Protein AF-A0A533XX40-F1 (afdb_monomer_lite)

Structure (mmCIF, N/CA/C/O backbone):
data_AF-A0A533XX40-F1
#
_entry.id   AF-A0A533XX40-F1
#
loop_
_atom_site.group_PDB
_atom_site.id
_atom_site.type_symbol
_atom_site.label_atom_id
_atom_site.label_alt_id
_atom_site.label_comp_id
_atom_site.label_asym_id
_atom_site.label_entity_id
_atom_site.label_seq_id
_atom_site.pdbx_PDB_ins_code
_atom_site.Cartn_x
_atom_site.Cartn_y
_atom_site.Cartn_z
_atom_site.occupancy
_atom_site.B_iso_or_equiv
_atom_site.auth_seq_id
_atom_site.auth_comp_id
_atom_site.auth_asym_id
_atom_site.auth_atom_id
_atom_site.pdbx_PDB_model_num
ATOM 1 N N . MET A 1 1 ? -16.457 41.722 13.003 1.00 45.25 1 MET A N 1
ATOM 2 C CA . MET A 1 1 ? -16.158 40.570 13.883 1.00 45.25 1 MET A CA 1
ATOM 3 C C . MET A 1 1 ? -15.188 39.659 13.156 1.00 45.25 1 MET A C 1
ATOM 5 O O . MET A 1 1 ? -15.482 39.210 12.058 1.00 45.25 1 MET A O 1
ATOM 9 N N . SER A 1 2 ? -13.992 39.507 13.711 1.00 46.84 2 SER A N 1
ATOM 10 C CA . SER A 1 2 ? -12.825 38.873 13.104 1.00 46.84 2 SER A CA 1
ATOM 11 C C . SER A 1 2 ? -12.704 37.397 13.495 1.00 46.84 2 SER A C 1
ATOM 13 O O . SER A 1 2 ? -12.802 37.057 14.673 1.00 46.84 2 SER A O 1
ATOM 15 N N . ARG A 1 3 ? -12.401 36.540 12.511 1.00 42.06 3 ARG A N 1
ATOM 16 C CA . ARG A 1 3 ? -11.395 35.468 12.625 1.00 42.06 3 ARG A CA 1
ATOM 17 C C . ARG A 1 3 ? -11.100 34.861 11.247 1.00 42.06 3 ARG A C 1
ATOM 19 O O . ARG A 1 3 ? -11.802 33.984 10.761 1.00 42.06 3 ARG A O 1
ATOM 26 N N . LEU A 1 4 ? -10.023 35.352 10.634 1.00 46.47 4 LEU A N 1
ATOM 27 C CA .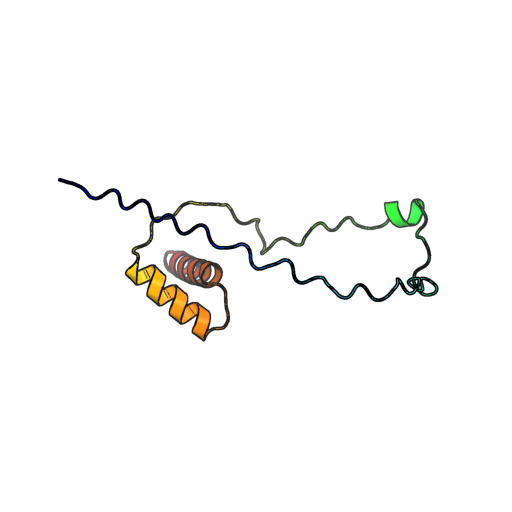 LEU A 1 4 ? -9.269 34.651 9.598 1.00 46.47 4 LEU A CA 1
ATOM 28 C C . LEU A 1 4 ? -8.451 33.569 10.310 1.00 46.47 4 LEU A C 1
ATOM 30 O O . LEU A 1 4 ? -7.504 33.885 11.025 1.00 46.47 4 LEU A O 1
ATOM 34 N N . SER A 1 5 ? -8.810 32.301 10.143 1.00 46.28 5 SER A N 1
ATOM 35 C CA . SER A 1 5 ? -7.974 31.180 10.583 1.00 46.28 5 SER A CA 1
ATOM 36 C C . SER A 1 5 ? -7.482 30.405 9.367 1.00 46.28 5 SER A C 1
ATOM 38 O O . SER A 1 5 ? -7.749 29.222 9.206 1.00 46.28 5 SER A O 1
ATOM 40 N N . ALA A 1 6 ? -6.744 31.094 8.494 1.00 48.12 6 ALA A N 1
ATOM 41 C CA . ALA A 1 6 ? -5.796 30.422 7.620 1.00 48.12 6 ALA A CA 1
ATOM 42 C C . ALA A 1 6 ? -4.654 29.936 8.519 1.00 48.12 6 ALA A C 1
ATOM 44 O O . ALA A 1 6 ? -3.917 30.750 9.075 1.00 48.12 6 ALA A O 1
ATOM 45 N N . SER A 1 7 ? -4.540 28.625 8.726 1.00 48.56 7 SER A N 1
ATOM 46 C CA . SER A 1 7 ? -3.422 28.038 9.458 1.00 48.56 7 SER A CA 1
ATOM 47 C C . SER A 1 7 ? -2.124 28.341 8.705 1.00 48.56 7 SER A C 1
ATOM 49 O O . SER A 1 7 ? -1.732 27.633 7.780 1.00 48.56 7 SER A O 1
ATOM 51 N N . SER A 1 8 ? -1.457 29.420 9.100 1.00 51.22 8 SER A N 1
ATOM 52 C CA . SER A 1 8 ? -0.186 29.915 8.575 1.00 51.22 8 SER A CA 1
ATOM 53 C C . SER A 1 8 ? 1.004 29.161 9.168 1.00 51.22 8 SER A C 1
ATOM 55 O O . SER A 1 8 ? 2.067 29.735 9.412 1.00 51.22 8 SER A O 1
ATOM 57 N N . VAL A 1 9 ? 0.860 27.850 9.383 1.00 47.03 9 VAL A N 1
ATOM 58 C CA . VAL A 1 9 ? 1.992 27.013 9.775 1.00 47.03 9 VAL A CA 1
ATOM 59 C C . VAL A 1 9 ? 2.830 26.789 8.522 1.00 47.03 9 VAL A C 1
ATOM 61 O O . VAL A 1 9 ? 2.739 25.766 7.848 1.00 47.03 9 VAL A O 1
ATOM 64 N N . ARG A 1 10 ? 3.662 27.781 8.188 1.00 51.00 10 ARG A N 1
ATOM 65 C CA . ARG A 1 10 ? 4.858 27.555 7.382 1.00 51.00 10 ARG A CA 1
ATOM 66 C C . ARG A 1 10 ? 5.679 26.547 8.172 1.00 51.00 10 ARG A C 1
ATOM 68 O O . ARG A 1 10 ? 6.390 26.930 9.099 1.00 51.00 10 ARG A O 1
ATOM 75 N N . GLY A 1 11 ? 5.524 25.259 7.868 1.00 56.19 11 GLY A N 1
ATOM 76 C CA . GLY A 1 11 ? 6.418 24.237 8.384 1.00 56.19 11 GLY A CA 1
ATOM 77 C C . GLY A 1 11 ? 7.833 24.713 8.092 1.00 56.19 11 GLY A C 1
ATOM 78 O O . GLY A 1 11 ? 8.204 24.853 6.926 1.00 56.19 11 GLY A O 1
ATOM 79 N N . LYS A 1 12 ? 8.592 25.069 9.137 1.00 55.62 12 LYS A N 1
ATOM 80 C CA . LYS A 1 12 ? 10.017 25.362 8.990 1.00 55.62 12 LYS A CA 1
ATOM 81 C C . LYS A 1 12 ? 10.598 24.148 8.277 1.00 55.62 12 LYS A C 1
ATOM 83 O O . LYS A 1 12 ? 10.478 23.037 8.791 1.00 55.62 12 LYS A O 1
ATOM 88 N N . GLN A 1 13 ? 11.165 24.341 7.086 1.00 55.59 13 GLN A N 1
ATOM 89 C CA . GLN A 1 13 ? 11.927 23.278 6.445 1.00 55.59 13 GLN A CA 1
ATOM 90 C C . GLN A 1 13 ? 12.934 22.783 7.481 1.00 55.59 13 GLN A C 1
ATOM 92 O O . GLN A 1 13 ? 13.675 23.592 8.047 1.00 55.59 13 GLN A O 1
ATOM 97 N N . ALA A 1 14 ? 12.912 21.481 7.779 1.00 60.41 14 ALA A N 1
ATOM 98 C CA . ALA A 1 14 ? 13.945 20.876 8.602 1.00 60.41 14 ALA A CA 1
ATOM 99 C C . ALA A 1 14 ? 15.287 21.312 8.008 1.00 60.41 14 ALA A C 1
ATOM 101 O O . ALA A 1 14 ? 15.510 21.129 6.806 1.00 60.41 14 ALA A O 1
ATOM 102 N N . ALA A 1 15 ? 16.122 21.978 8.811 1.00 66.50 15 ALA A N 1
ATOM 103 C CA . ALA A 1 15 ? 17.395 22.498 8.339 1.00 66.50 15 ALA A CA 1
ATOM 104 C C . ALA A 1 15 ? 18.123 21.381 7.583 1.00 66.50 15 ALA A C 1
ATOM 106 O O . ALA A 1 15 ? 18.201 20.253 8.078 1.00 66.50 15 ALA A O 1
ATOM 107 N N . LYS A 1 16 ? 18.603 21.668 6.363 1.00 61.50 16 LYS A N 1
ATOM 108 C CA . LYS A 1 16 ? 19.353 20.697 5.556 1.00 61.50 16 LYS A CA 1
ATOM 109 C C . LYS A 1 16 ? 20.482 20.152 6.428 1.00 61.50 16 LYS A C 1
ATOM 111 O O . LYS A 1 16 ? 21.459 20.854 6.689 1.00 61.50 16 LYS A O 1
ATOM 116 N N . ARG A 1 17 ? 20.354 18.903 6.884 1.00 60.66 17 ARG A N 1
ATOM 117 C CA . ARG A 1 17 ? 21.440 18.196 7.559 1.00 60.66 17 ARG A CA 1
ATOM 118 C C . ARG A 1 17 ? 22.551 18.088 6.521 1.00 60.66 17 ARG A C 1
ATOM 120 O O . ARG A 1 17 ? 22.402 17.351 5.545 1.00 60.66 17 ARG A O 1
ATOM 127 N N . LYS A 1 18 ? 23.616 18.883 6.665 1.00 60.38 18 LYS A N 1
ATOM 128 C CA . LYS A 1 18 ? 24.813 18.755 5.831 1.00 60.38 18 LYS A CA 1
ATOM 129 C C . LYS A 1 18 ? 25.289 17.320 6.018 1.00 60.38 18 LYS A C 1
ATOM 131 O O . LYS A 1 18 ? 25.750 16.959 7.097 1.00 60.38 18 LYS A O 1
ATOM 136 N N . ARG A 1 19 ? 25.086 16.469 5.008 1.00 61.72 19 ARG A N 1
ATOM 137 C CA . ARG A 1 19 ? 25.730 15.158 4.993 1.00 61.72 19 ARG A CA 1
ATOM 138 C C . ARG A 1 19 ? 27.222 15.439 5.090 1.00 61.72 19 ARG A C 1
ATOM 140 O O . ARG A 1 19 ? 27.728 16.275 4.341 1.00 61.72 19 ARG A O 1
ATOM 147 N N . HIS A 1 20 ? 27.898 14.770 6.015 1.00 60.06 20 HIS A N 1
ATOM 148 C CA . HIS A 1 20 ? 29.346 14.671 5.984 1.00 60.06 20 HIS A CA 1
ATOM 149 C C . HIS A 1 20 ? 29.662 13.887 4.706 1.00 60.06 20 HIS A C 1
ATOM 151 O O . HIS A 1 20 ? 29.688 12.661 4.705 1.00 60.06 20 HIS A O 1
ATOM 157 N N . ILE A 1 21 ? 29.770 14.576 3.569 1.00 60.09 21 ILE A N 1
ATOM 158 C CA . ILE A 1 21 ? 30.391 13.996 2.386 1.00 60.09 21 ILE A CA 1
ATOM 159 C C . ILE A 1 21 ? 31.858 13.935 2.785 1.00 60.09 21 ILE A C 1
ATOM 161 O O . ILE A 1 21 ? 32.595 14.908 2.632 1.00 60.09 21 ILE A O 1
ATOM 165 N N . ALA A 1 22 ? 32.248 12.827 3.423 1.00 63.84 22 ALA A N 1
ATOM 166 C CA . ALA A 1 22 ? 33.649 12.468 3.535 1.00 63.84 22 ALA A CA 1
ATOM 167 C C . ALA A 1 22 ? 34.248 12.637 2.134 1.00 63.84 22 ALA A C 1
ATOM 169 O O . ALA A 1 22 ? 33.596 12.281 1.145 1.00 63.84 22 ALA A O 1
ATOM 170 N N . LYS A 1 23 ? 35.419 13.283 2.044 1.00 64.81 23 LYS A N 1
ATOM 171 C CA . LYS A 1 23 ? 36.126 13.507 0.776 1.00 64.81 23 LYS A CA 1
ATOM 172 C C . LYS A 1 23 ? 36.003 12.236 -0.067 1.00 64.81 23 LYS A C 1
ATOM 174 O O . LYS A 1 23 ? 36.302 11.164 0.446 1.00 64.81 23 LYS A O 1
ATOM 179 N N . ARG A 1 24 ? 35.484 12.366 -1.298 1.00 62.97 24 ARG A N 1
ATOM 180 C CA . ARG A 1 24 ? 35.232 11.257 -2.235 1.00 62.97 24 ARG A CA 1
ATOM 181 C C . ARG A 1 24 ? 36.432 10.306 -2.226 1.00 62.97 24 ARG A C 1
ATOM 183 O O . ARG A 1 24 ? 37.434 10.594 -2.876 1.00 62.97 24 ARG A O 1
ATOM 190 N N . HIS A 1 25 ? 36.326 9.179 -1.529 1.00 68.19 25 HIS A N 1
ATOM 191 C CA . HIS A 1 25 ? 37.111 8.021 -1.921 1.00 68.19 25 HIS A CA 1
ATOM 192 C C . HIS A 1 25 ? 36.665 7.701 -3.350 1.00 68.19 25 HIS A C 1
ATOM 194 O O . HIS A 1 25 ? 35.460 7.696 -3.631 1.00 68.19 25 HIS A O 1
ATOM 200 N N . ARG A 1 26 ? 37.621 7.570 -4.280 1.00 78.06 26 ARG A N 1
ATOM 201 C CA . ARG A 1 26 ? 37.305 7.085 -5.628 1.00 78.06 26 ARG A CA 1
ATOM 202 C C . ARG A 1 26 ? 36.624 5.733 -5.439 1.00 78.06 26 ARG A C 1
ATOM 204 O O . ARG A 1 26 ? 37.161 4.890 -4.729 1.00 78.06 26 ARG A O 1
ATOM 211 N N . ILE A 1 27 ? 35.419 5.598 -5.983 1.00 78.88 27 ILE A N 1
ATOM 212 C CA . ILE A 1 27 ? 34.715 4.318 -6.001 1.00 78.88 27 ILE A CA 1
ATOM 213 C C . ILE A 1 27 ? 35.621 3.358 -6.776 1.00 78.88 27 ILE A C 1
ATOM 215 O O . ILE A 1 27 ? 36.100 3.716 -7.853 1.00 78.88 27 ILE A O 1
ATOM 219 N N . ASP A 1 28 ? 35.918 2.211 -6.177 1.00 83.62 28 ASP A N 1
ATOM 220 C CA . ASP A 1 28 ? 36.608 1.125 -6.858 1.00 83.62 28 ASP A CA 1
ATOM 221 C C . ASP A 1 28 ? 35.592 0.426 -7.767 1.00 83.62 28 ASP A C 1
ATOM 223 O O . ASP A 1 28 ? 34.508 0.074 -7.311 1.00 83.62 28 ASP A O 1
ATOM 227 N N . PHE A 1 29 ? 35.922 0.319 -9.052 1.00 81.31 29 PHE A N 1
ATOM 228 C CA . PHE A 1 29 ? 35.099 -0.329 -10.077 1.00 81.31 29 PHE A CA 1
ATOM 229 C C . PHE A 1 29 ? 35.791 -1.576 -10.644 1.00 81.31 29 PHE A C 1
ATOM 231 O O . PHE A 1 29 ? 35.410 -2.065 -11.704 1.00 81.31 29 PHE A O 1
ATOM 238 N N . SER A 1 30 ? 36.844 -2.072 -9.988 1.00 87.06 30 SER A N 1
ATOM 239 C CA . SER A 1 30 ? 37.607 -3.233 -10.458 1.00 87.06 30 SER A CA 1
ATOM 240 C C . SER A 1 30 ? 36.766 -4.510 -10.585 1.00 87.06 30 SER A C 1
ATOM 242 O O . SER A 1 30 ? 37.097 -5.381 -11.387 1.00 87.06 30 SER A O 1
ATOM 244 N N . ASP A 1 31 ? 35.661 -4.606 -9.847 1.00 89.25 31 ASP A N 1
ATOM 245 C CA . ASP A 1 31 ? 34.704 -5.712 -9.849 1.00 89.25 31 ASP A CA 1
ATOM 246 C C . ASP A 1 31 ? 33.550 -5.547 -10.857 1.00 89.25 31 ASP A C 1
ATOM 248 O O . ASP A 1 31 ? 32.833 -6.511 -11.130 1.00 89.25 31 ASP A O 1
ATOM 252 N N . ILE A 1 32 ? 33.363 -4.352 -11.429 1.00 86.50 32 ILE A N 1
ATOM 253 C CA . ILE A 1 32 ? 32.246 -4.025 -12.327 1.00 86.50 32 ILE A CA 1
ATOM 254 C C . ILE A 1 32 ? 32.809 -3.462 -13.642 1.00 86.50 32 ILE A C 1
ATOM 256 O O . ILE A 1 32 ? 32.911 -2.242 -13.798 1.00 86.50 32 ILE A O 1
ATOM 260 N N . PRO A 1 33 ? 33.179 -4.327 -14.606 1.00 85.75 33 PRO A N 1
ATOM 261 C CA . PRO A 1 33 ? 33.659 -3.870 -15.904 1.00 85.75 33 PRO A CA 1
ATOM 262 C C . PRO A 1 33 ? 32.545 -3.175 -16.700 1.00 85.75 33 PRO A C 1
ATOM 264 O O . PRO A 1 33 ? 31.359 -3.478 -16.546 1.00 85.75 33 PRO A O 1
ATOM 267 N N . GLU A 1 34 ? 32.932 -2.254 -17.585 1.00 88.00 34 GLU A N 1
ATOM 268 C CA . GLU A 1 34 ? 31.996 -1.626 -18.520 1.00 88.00 34 GLU A CA 1
ATOM 269 C C . GLU A 1 34 ? 31.389 -2.679 -19.458 1.00 88.00 34 GLU A C 1
ATOM 271 O O . GLU A 1 34 ? 32.085 -3.549 -19.987 1.00 88.00 34 GLU A O 1
ATOM 276 N N . LEU A 1 35 ? 30.071 -2.611 -19.655 1.00 90.31 35 LEU A N 1
ATOM 277 C CA . LEU A 1 35 ? 29.367 -3.495 -20.580 1.00 90.31 35 LEU A CA 1
ATOM 278 C C . LEU A 1 35 ? 29.488 -2.958 -22.006 1.00 90.31 35 LEU A C 1
ATOM 280 O O . LEU A 1 35 ? 29.290 -1.768 -22.243 1.00 90.31 35 LEU A O 1
ATOM 284 N N . SER A 1 36 ? 29.750 -3.850 -22.959 1.00 91.31 36 SER A N 1
ATOM 285 C CA . SER A 1 36 ? 29.723 -3.511 -24.384 1.00 91.31 36 SER A CA 1
ATOM 286 C C . SER A 1 36 ? 28.308 -3.171 -24.864 1.00 91.31 36 SER A C 1
ATOM 288 O O . SER A 1 36 ? 27.307 -3.645 -24.316 1.00 91.31 36 SER A O 1
ATOM 290 N N . ASP A 1 37 ? 28.217 -2.410 -25.954 1.00 88.56 37 ASP A N 1
ATOM 291 C CA . ASP A 1 37 ? 26.939 -2.081 -26.594 1.00 88.56 37 ASP A CA 1
ATOM 292 C C . ASP A 1 37 ? 26.152 -3.332 -27.015 1.00 88.56 37 ASP A C 1
ATOM 294 O O . ASP A 1 37 ? 24.921 -3.351 -26.947 1.00 88.56 37 ASP A O 1
ATOM 298 N N . GLU A 1 38 ? 26.845 -4.397 -27.424 1.00 91.12 38 GLU A N 1
ATOM 299 C CA . GLU A 1 38 ? 26.237 -5.681 -27.786 1.00 91.12 38 GLU A CA 1
ATOM 300 C C . GLU A 1 38 ? 25.603 -6.366 -26.570 1.00 91.12 38 GLU A C 1
ATOM 302 O O . GLU A 1 38 ? 24.453 -6.811 -26.633 1.00 91.12 38 GLU A O 1
ATOM 307 N N . GLN A 1 39 ? 26.306 -6.375 -25.433 1.00 89.69 39 GLN A N 1
ATOM 308 C CA . GLN A 1 39 ? 25.783 -6.904 -24.172 1.00 89.69 39 GLN A CA 1
ATOM 309 C C . GLN A 1 39 ? 24.582 -6.090 -23.683 1.00 89.69 39 GLN A C 1
ATOM 311 O O . GLN A 1 39 ? 23.557 -6.669 -23.326 1.00 89.69 39 GLN A O 1
ATOM 316 N N . LEU A 1 40 ? 24.654 -4.756 -23.735 1.00 85.94 40 LEU A N 1
ATOM 317 C CA . LEU A 1 40 ? 23.543 -3.879 -23.352 1.00 85.94 40 LEU A CA 1
ATOM 318 C C . LEU A 1 40 ? 22.297 -4.094 -24.224 1.00 85.94 40 LEU A C 1
ATOM 320 O O . LEU A 1 40 ? 21.175 -4.021 -23.719 1.00 85.94 40 LEU A O 1
ATOM 324 N N . ARG A 1 41 ? 22.471 -4.375 -25.523 1.00 85.56 41 ARG A N 1
ATOM 325 C CA . ARG A 1 41 ? 21.367 -4.697 -26.447 1.00 85.56 41 ARG A CA 1
ATOM 326 C C . ARG A 1 41 ? 20.736 -6.059 -26.164 1.00 85.56 41 ARG A C 1
ATOM 328 O O . ARG A 1 41 ? 19.527 -6.197 -26.332 1.00 85.56 41 ARG A O 1
ATOM 335 N N . ALA A 1 42 ? 21.528 -7.040 -25.733 1.00 87.44 42 ALA A N 1
ATOM 336 C CA . ALA A 1 42 ? 21.050 -8.381 -25.398 1.00 87.44 42 ALA A CA 1
ATOM 337 C C . ALA A 1 42 ? 20.293 -8.439 -24.055 1.00 87.44 42 ALA A C 1
ATOM 339 O O . ALA A 1 42 ? 19.521 -9.368 -23.809 1.00 87.44 42 ALA A O 1
ATOM 340 N N . MET A 1 43 ? 20.482 -7.451 -23.174 1.00 85.00 43 MET A N 1
ATOM 341 C CA . MET A 1 43 ? 19.801 -7.403 -21.881 1.00 85.00 43 MET A CA 1
ATOM 342 C C . MET A 1 43 ? 18.305 -7.100 -22.030 1.00 85.00 43 MET A C 1
ATOM 344 O O . MET A 1 43 ? 17.885 -6.102 -22.620 1.00 85.00 43 MET A O 1
ATOM 348 N N . ARG A 1 44 ? 17.467 -7.924 -21.390 1.00 81.50 44 ARG A N 1
ATOM 349 C CA . ARG A 1 44 ? 16.031 -7.656 -21.266 1.00 81.50 44 ARG A CA 1
ATOM 350 C C . ARG A 1 44 ? 15.825 -6.405 -20.413 1.00 81.50 44 ARG A C 1
ATOM 352 O O . ARG A 1 44 ? 16.093 -6.417 -19.213 1.00 81.50 44 ARG A O 1
ATOM 359 N N . ARG A 1 45 ? 15.279 -5.343 -21.012 1.00 71.81 45 ARG A N 1
ATOM 360 C CA . ARG A 1 45 ? 14.828 -4.151 -20.281 1.00 71.81 45 ARG A CA 1
ATOM 361 C C . ARG A 1 45 ? 13.645 -4.513 -19.391 1.00 71.81 45 ARG A C 1
ATOM 363 O O . ARG A 1 45 ? 12.490 -4.450 -19.803 1.00 71.81 45 ARG A O 1
ATOM 370 N N . VAL A 1 46 ? 13.938 -4.911 -18.163 1.00 74.94 46 VAL A N 1
ATOM 371 C CA . VAL A 1 46 ? 12.930 -5.019 -17.117 1.00 74.94 46 VAL A CA 1
ATOM 372 C C . VAL A 1 46 ? 12.744 -3.623 -16.533 1.00 74.94 46 VAL A C 1
ATOM 374 O O . VAL A 1 46 ? 13.634 -3.063 -15.899 1.00 74.94 46 VAL A O 1
ATOM 377 N N . GLY A 1 47 ? 11.598 -3.004 -16.825 1.00 78.44 47 GLY A N 1
ATOM 378 C CA . GLY A 1 47 ? 11.171 -1.807 -16.102 1.00 78.44 47 GLY A CA 1
ATOM 379 C C . GLY A 1 47 ? 10.968 -2.119 -14.615 1.00 78.44 47 GLY A C 1
ATOM 380 O O . GLY A 1 47 ? 11.205 -3.237 -14.156 1.00 78.44 47 GLY A O 1
ATOM 381 N N . ARG A 1 48 ? 10.475 -1.147 -13.838 1.00 75.62 48 ARG A N 1
ATOM 382 C CA . ARG A 1 48 ? 10.036 -1.435 -12.464 1.00 75.62 48 ARG A CA 1
ATOM 383 C C . ARG A 1 48 ? 8.988 -2.559 -12.520 1.00 75.62 48 ARG A C 1
ATOM 385 O O . ARG A 1 48 ? 7.984 -2.366 -13.209 1.00 75.62 48 ARG A O 1
ATOM 392 N N . PRO A 1 49 ? 9.182 -3.687 -11.812 1.00 70.19 49 PRO A N 1
ATOM 393 C CA . PRO A 1 49 ? 8.167 -4.725 -11.742 1.00 70.19 49 PRO A CA 1
ATOM 394 C C . PRO A 1 49 ? 6.8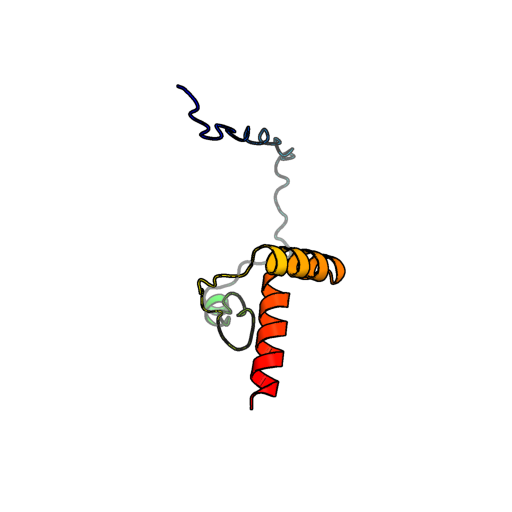24 -4.119 -11.309 1.00 70.19 49 PRO A C 1
ATOM 396 O O . PRO A 1 49 ? 6.808 -3.292 -10.385 1.00 70.19 49 PRO A O 1
ATOM 399 N N . PRO A 1 50 ? 5.711 -4.462 -11.975 1.00 69.88 50 PRO A N 1
ATOM 400 C CA . PRO A 1 50 ? 4.406 -3.968 -11.571 1.00 69.88 50 PRO A CA 1
ATOM 401 C C . PRO A 1 50 ? 4.088 -4.438 -10.145 1.00 69.88 50 PRO A C 1
ATOM 403 O O . PRO A 1 50 ? 4.484 -5.518 -9.712 1.00 69.88 50 PRO A O 1
ATOM 406 N N . LEU A 1 51 ? 3.373 -3.601 -9.392 1.00 69.88 51 LEU A N 1
ATOM 407 C CA . LEU A 1 51 ? 2.896 -3.909 -8.040 1.00 69.88 51 LEU A CA 1
ATOM 408 C C . LEU A 1 51 ? 1.662 -4.838 -8.099 1.00 69.88 51 LEU A C 1
ATOM 410 O O . LEU A 1 51 ? 0.592 -4.458 -7.615 1.00 69.88 51 LEU A O 1
ATOM 414 N N . GLY A 1 52 ? 1.809 -6.014 -8.717 1.00 75.25 52 GLY A N 1
ATOM 415 C CA . GLY A 1 52 ? 0.753 -7.006 -8.961 1.00 75.25 52 GLY A CA 1
ATOM 416 C C . GLY A 1 52 ? 0.717 -7.509 -10.411 1.00 75.25 52 GLY A C 1
ATOM 417 O O . GLY A 1 52 ? 1.555 -7.124 -11.222 1.00 75.25 52 GLY A O 1
ATOM 418 N N . GLU A 1 53 ? -0.266 -8.358 -10.726 1.00 78.38 53 GLU A N 1
ATOM 419 C CA . GLU A 1 53 ? -0.519 -8.872 -12.087 1.00 78.38 53 GLU A CA 1
ATOM 420 C C . GLU A 1 53 ? -0.897 -7.744 -13.063 1.00 78.38 53 GLU A C 1
ATOM 422 O O . GLU A 1 53 ? -0.442 -7.716 -14.204 1.00 78.38 53 GLU A O 1
ATOM 427 N N . TYR A 1 54 ? -1.647 -6.753 -12.570 1.00 78.56 54 TYR A N 1
ATOM 428 C CA . TYR A 1 54 ? -2.059 -5.565 -13.316 1.00 78.56 54 TYR A CA 1
ATOM 429 C C . TYR A 1 54 ? -1.531 -4.287 -12.658 1.00 78.56 54 TYR A C 1
ATOM 431 O O . TYR A 1 54 ? -1.330 -4.210 -11.441 1.00 78.56 54 TYR A O 1
ATOM 439 N N . ALA A 1 55 ? -1.336 -3.243 -13.465 1.00 80.88 55 ALA A N 1
ATOM 440 C CA . ALA A 1 55 ? -1.018 -1.916 -12.956 1.00 80.88 55 ALA A CA 1
ATOM 441 C C . ALA A 1 55 ? -2.189 -1.357 -12.128 1.00 80.88 55 ALA A C 1
ATOM 443 O O . ALA A 1 55 ? -3.359 -1.504 -12.482 1.00 80.88 55 ALA A O 1
ATOM 444 N N . ARG A 1 56 ? -1.874 -0.686 -11.014 1.00 82.69 56 ARG A N 1
ATOM 445 C CA . ARG A 1 56 ? -2.893 -0.047 -10.172 1.00 82.69 56 ARG A CA 1
ATOM 446 C C . ARG A 1 56 ? -3.448 1.187 -10.874 1.00 82.69 56 ARG A C 1
ATOM 448 O O . ARG A 1 56 ? -2.683 2.052 -11.295 1.00 82.69 56 ARG A O 1
ATOM 455 N N . HIS A 1 57 ? -4.770 1.296 -10.918 1.00 86.94 57 HIS A N 1
ATOM 456 C CA . HIS A 1 57 ? -5.459 2.488 -11.399 1.00 86.94 57 HIS A CA 1
ATOM 457 C C . HIS A 1 57 ? -5.626 3.487 -10.251 1.00 86.94 57 HIS A C 1
ATOM 459 O O . HIS A 1 57 ? -6.054 3.123 -9.154 1.00 86.94 57 HIS A O 1
ATOM 465 N N . LEU A 1 58 ? -5.269 4.751 -10.490 1.00 88.62 58 LEU A N 1
ATOM 466 C CA . LEU A 1 58 ? -5.496 5.821 -9.523 1.00 88.62 58 LEU A CA 1
ATOM 467 C C . LEU A 1 58 ? -6.972 6.210 -9.548 1.00 88.62 58 LEU A C 1
ATOM 469 O O . LEU A 1 58 ? -7.470 6.713 -10.551 1.00 88.62 58 LEU A O 1
ATOM 473 N N . ILE A 1 59 ? -7.651 5.993 -8.426 1.00 91.69 59 ILE A N 1
ATOM 474 C CA . ILE A 1 59 ? -9.053 6.359 -8.233 1.00 91.69 59 ILE A CA 1
ATOM 475 C C . ILE A 1 59 ? -9.200 7.258 -7.007 1.00 91.69 59 ILE A C 1
ATOM 477 O O . ILE A 1 59 ? -8.426 7.162 -6.052 1.00 91.69 59 ILE A O 1
ATOM 481 N N . ALA A 1 60 ? -10.218 8.115 -7.017 1.00 94.44 60 ALA A N 1
ATOM 482 C CA . ALA A 1 60 ? -10.635 8.871 -5.845 1.00 94.44 60 ALA A CA 1
ATOM 483 C C . ALA A 1 60 ? -11.865 8.198 -5.227 1.00 94.44 60 ALA A C 1
ATOM 485 O O . ALA A 1 60 ? -12.923 8.145 -5.848 1.00 94.44 60 ALA A O 1
ATOM 486 N N . ILE A 1 61 ? -11.729 7.707 -3.995 1.00 91.81 61 ILE A N 1
ATOM 487 C CA . ILE A 1 61 ? -12.836 7.142 -3.215 1.00 91.81 61 ILE A CA 1
ATOM 488 C C . ILE A 1 61 ? -13.084 8.008 -1.983 1.00 91.81 61 ILE A C 1
ATOM 490 O O . ILE A 1 61 ? -12.146 8.431 -1.304 1.00 91.81 61 ILE A O 1
ATOM 494 N N . ARG A 1 62 ? -14.354 8.289 -1.688 1.00 95.44 62 ARG A N 1
ATOM 495 C CA . ARG A 1 62 ? -14.742 8.933 -0.429 1.00 95.44 62 ARG A CA 1
ATOM 496 C C . ARG A 1 62 ? -14.937 7.844 0.618 1.00 95.44 62 ARG A C 1
ATOM 498 O O . ARG A 1 62 ? -15.696 6.910 0.394 1.00 95.44 62 ARG A O 1
ATOM 505 N N . VAL A 1 63 ? -14.249 7.974 1.746 1.00 95.06 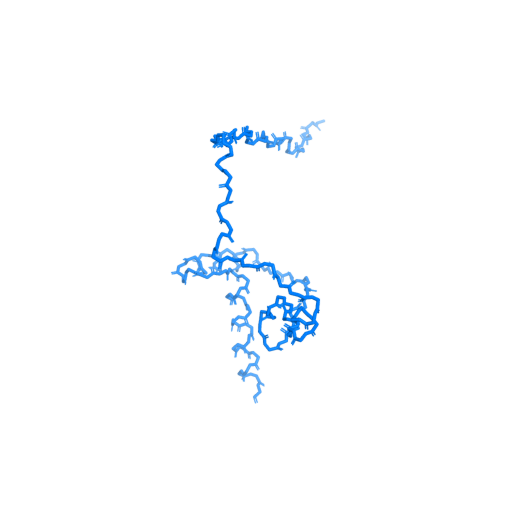63 VAL A N 1
ATOM 506 C CA . VAL A 1 63 ? -14.320 7.035 2.871 1.00 95.06 63 VAL A CA 1
ATOM 507 C C . VAL A 1 63 ? -14.694 7.827 4.113 1.00 95.06 63 VAL A C 1
ATOM 509 O O . VAL A 1 63 ? -14.187 8.934 4.308 1.00 95.06 63 VAL A O 1
ATOM 512 N N . ASP A 1 64 ? -15.570 7.267 4.944 1.00 97.50 64 ASP A N 1
ATOM 513 C CA . ASP A 1 64 ? -15.887 7.854 6.243 1.00 97.50 64 ASP A CA 1
ATOM 514 C C . ASP A 1 64 ? -14.593 8.039 7.072 1.00 97.50 64 ASP A C 1
ATOM 516 O O . ASP A 1 64 ? -13.758 7.126 7.143 1.00 97.50 64 ASP A O 1
ATOM 520 N N . PRO A 1 65 ? -14.379 9.211 7.696 1.00 97.81 65 PRO A N 1
ATOM 521 C CA . PRO A 1 65 ? -13.137 9.502 8.405 1.00 97.81 65 PRO A CA 1
ATOM 522 C C . PRO A 1 65 ? -12.880 8.575 9.603 1.00 97.81 65 PRO A C 1
ATOM 524 O O . PRO A 1 65 ? -11.716 8.288 9.892 1.00 97.81 65 PRO A O 1
ATOM 527 N N . LYS A 1 66 ? -13.923 8.073 10.280 1.00 98.19 66 LYS A N 1
ATOM 528 C CA . LYS A 1 66 ? -13.784 7.103 11.377 1.00 98.19 66 LYS A CA 1
ATOM 529 C C . LYS A 1 66 ? -13.333 5.749 10.841 1.00 98.19 66 LYS A C 1
ATOM 531 O O . LYS A 1 66 ? -12.405 5.159 11.387 1.00 98.19 66 LYS A O 1
ATOM 536 N N . VAL A 1 67 ? -13.914 5.303 9.726 1.00 97.06 67 VAL A N 1
ATOM 537 C CA . VAL A 1 67 ? -13.501 4.058 9.054 1.00 97.06 67 VAL A CA 1
ATOM 538 C C . VAL A 1 67 ? -12.035 4.141 8.632 1.00 97.06 67 VAL A C 1
ATOM 540 O O . VAL A 1 67 ? -11.252 3.234 8.912 1.00 97.06 67 VAL A O 1
ATOM 543 N N . LEU A 1 68 ? -11.623 5.258 8.026 1.00 97.62 68 LEU A N 1
ATOM 544 C CA . LEU A 1 68 ? -10.231 5.458 7.625 1.00 97.62 68 LEU A CA 1
ATOM 545 C C . LEU A 1 68 ? -9.264 5.434 8.822 1.00 97.62 68 LEU A C 1
ATOM 547 O O . LEU A 1 68 ? -8.145 4.932 8.693 1.00 97.62 68 LEU A O 1
ATOM 551 N N . ALA A 1 69 ? -9.668 5.977 9.973 1.00 98.06 69 ALA A N 1
ATOM 552 C CA . ALA A 1 69 ? -8.855 5.963 11.187 1.00 98.06 69 ALA A CA 1
ATOM 553 C C . ALA A 1 69 ? -8.629 4.535 11.711 1.00 98.06 69 ALA A C 1
ATOM 555 O O . ALA A 1 69 ? -7.483 4.160 11.974 1.00 98.06 69 ALA A O 1
ATOM 556 N N . GLU A 1 70 ? -9.684 3.721 11.781 1.00 98.00 70 GLU A N 1
ATOM 557 C CA . GLU A 1 70 ? -9.581 2.325 12.223 1.00 98.00 70 GLU A CA 1
ATOM 558 C C . GLU A 1 70 ? -8.744 1.480 11.258 1.00 98.00 70 GLU A C 1
ATOM 560 O O . GLU A 1 70 ? -7.854 0.744 11.684 1.00 98.00 70 GLU A O 1
ATOM 565 N N . VAL A 1 71 ? -8.924 1.661 9.947 1.00 97.75 71 VAL A N 1
ATOM 566 C CA . VAL A 1 71 ? -8.106 0.973 8.937 1.00 97.75 71 VAL A CA 1
ATOM 567 C C . VAL A 1 71 ? -6.628 1.347 9.065 1.00 97.75 71 VAL A C 1
ATOM 569 O O . VAL A 1 71 ? -5.763 0.479 8.975 1.00 97.75 71 VAL A O 1
ATOM 572 N N . LYS A 1 72 ? -6.298 2.620 9.322 1.00 97.94 72 LYS A N 1
ATOM 573 C CA . LYS A 1 72 ? -4.904 3.042 9.553 1.00 97.94 72 LYS A CA 1
ATOM 574 C C . LYS A 1 72 ? -4.306 2.403 10.804 1.00 97.94 72 LYS A C 1
ATOM 576 O O . LYS A 1 72 ? -3.149 1.984 10.776 1.00 97.94 72 LYS A O 1
ATOM 5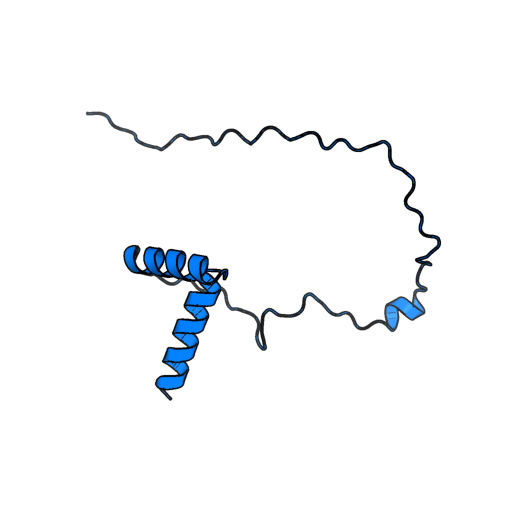81 N N . LYS A 1 73 ? -5.078 2.336 11.891 1.00 98.25 73 LYS A N 1
ATOM 582 C CA . LYS A 1 73 ? -4.662 1.694 13.143 1.00 98.25 73 LYS A CA 1
ATOM 583 C C . LYS A 1 73 ? -4.383 0.207 12.926 1.00 98.25 73 LYS A C 1
ATOM 585 O O . LYS A 1 73 ? -3.341 -0.289 13.349 1.00 98.25 73 LYS A O 1
ATOM 590 N N . GLU A 1 74 ? -5.271 -0.473 12.211 1.00 98.06 74 GLU A N 1
ATOM 591 C CA . GLU A 1 74 ? -5.139 -1.893 11.909 1.00 98.06 74 GLU A CA 1
ATOM 592 C C . GLU A 1 74 ? -3.975 -2.187 10.957 1.00 98.06 74 GLU A C 1
ATOM 594 O O . GLU A 1 74 ? -3.203 -3.115 11.185 1.00 98.06 74 GLU A O 1
ATOM 599 N N . ALA A 1 75 ? -3.792 -1.364 9.925 1.00 98.00 75 ALA A N 1
ATOM 600 C CA . ALA A 1 75 ? -2.673 -1.489 9.000 1.00 98.00 75 ALA A CA 1
ATOM 601 C C . ALA A 1 75 ? -1.326 -1.347 9.723 1.00 98.00 75 ALA A C 1
ATOM 603 O O . ALA A 1 75 ? -0.420 -2.144 9.495 1.00 98.00 75 ALA A O 1
ATOM 604 N N . LYS A 1 76 ? -1.231 -0.408 10.677 1.00 98.06 76 LYS A N 1
ATOM 605 C CA . LYS A 1 76 ? -0.053 -0.264 11.542 1.00 98.06 76 LYS A CA 1
ATOM 606 C C . LYS A 1 76 ? 0.179 -1.502 12.413 1.00 98.06 76 LYS A C 1
ATOM 608 O O . LYS A 1 76 ? 1.321 -1.911 12.572 1.00 98.06 76 LYS A O 1
ATOM 613 N N . ARG A 1 77 ? -0.880 -2.108 12.965 1.00 97.75 77 ARG A N 1
ATOM 614 C CA . ARG A 1 77 ? -0.777 -3.347 13.760 1.00 97.75 77 ARG A CA 1
ATOM 615 C C . ARG A 1 77 ? -0.218 -4.517 12.943 1.00 97.75 77 ARG A C 1
ATOM 617 O O . ARG A 1 77 ? 0.478 -5.357 13.498 1.00 97.75 77 ARG A O 1
ATOM 624 N N . ARG A 1 78 ? -0.523 -4.561 11.644 1.00 96.81 78 ARG A N 1
ATOM 625 C CA . ARG A 1 78 ? -0.073 -5.597 10.699 1.00 96.81 78 ARG A CA 1
ATOM 626 C C . ARG A 1 78 ? 1.238 -5.268 9.978 1.00 96.81 78 ARG A C 1
ATOM 628 O O . ARG A 1 78 ? 1.656 -6.059 9.144 1.00 96.81 78 ARG A O 1
ATOM 635 N N . ASP A 1 79 ? 1.839 -4.113 10.260 1.00 96.81 79 ASP A N 1
ATOM 636 C CA . ASP A 1 79 ? 3.024 -3.589 9.567 1.00 96.81 79 ASP A CA 1
ATOM 637 C C . ASP A 1 79 ? 2.874 -3.505 8.031 1.00 96.81 79 ASP A C 1
ATOM 639 O O . ASP A 1 79 ? 3.794 -3.770 7.261 1.00 96.81 79 ASP A O 1
ATOM 643 N N . ILE A 1 80 ? 1.681 -3.122 7.559 1.00 96.81 80 ILE A N 1
ATOM 644 C CA . ILE A 1 80 ? 1.393 -2.910 6.131 1.00 96.81 80 ILE A CA 1
ATOM 645 C C . ILE A 1 80 ? 0.846 -1.504 5.871 1.00 96.81 80 ILE A C 1
ATOM 647 O O . ILE A 1 80 ? 0.368 -0.803 6.764 1.00 96.81 80 ILE A O 1
ATOM 651 N N . GLY A 1 81 ? 0.885 -1.068 4.610 1.00 95.69 81 GLY A N 1
ATOM 652 C CA . GLY A 1 81 ? 0.289 0.203 4.202 1.00 95.69 81 GLY A CA 1
ATOM 653 C C . GLY A 1 81 ? -1.240 0.176 4.293 1.00 95.69 81 GLY A C 1
ATOM 654 O O . GLY A 1 81 ? -1.876 -0.787 3.870 1.00 95.69 81 GLY A O 1
ATOM 655 N N . TYR A 1 82 ? -1.856 1.264 4.768 1.00 96.75 82 TYR A N 1
ATOM 656 C CA . TYR A 1 82 ? -3.322 1.353 4.869 1.00 96.75 82 TYR A CA 1
ATOM 657 C C . TYR A 1 82 ? -4.022 1.189 3.510 1.00 96.75 82 TYR A C 1
ATOM 659 O O . TYR A 1 82 ? -5.101 0.617 3.448 1.00 96.75 82 TYR A O 1
ATOM 667 N N . GLN A 1 83 ? -3.397 1.637 2.415 1.00 94.25 83 GLN A N 1
ATOM 668 C CA . GLN A 1 83 ? -3.918 1.436 1.057 1.00 94.25 83 GLN A CA 1
ATOM 669 C C . GLN A 1 83 ? -3.915 -0.043 0.653 1.00 94.25 83 GLN A C 1
ATOM 671 O O . GLN A 1 83 ? -4.856 -0.497 0.012 1.00 94.25 83 GLN A O 1
ATOM 676 N N . THR A 1 84 ? -2.884 -0.795 1.053 1.00 94.38 84 THR A N 1
ATOM 677 C CA . THR A 1 84 ? -2.829 -2.248 0.850 1.00 94.38 84 THR A CA 1
ATOM 678 C C . THR A 1 84 ? -3.975 -2.918 1.596 1.00 94.38 84 THR A C 1
ATOM 680 O O . THR A 1 84 ? -4.734 -3.660 0.989 1.00 94.38 84 THR A O 1
ATOM 683 N N . LEU A 1 85 ? -4.180 -2.563 2.870 1.00 96.75 85 LEU A N 1
ATOM 684 C CA . LEU A 1 85 ? -5.271 -3.125 3.666 1.00 96.75 85 LEU A CA 1
ATOM 685 C C . LEU A 1 85 ? -6.657 -2.812 3.076 1.00 96.75 85 LEU A C 1
ATOM 687 O O . LEU A 1 85 ? -7.518 -3.687 3.061 1.00 96.75 85 LEU A O 1
ATOM 691 N N . ILE A 1 86 ? -6.876 -1.589 2.576 1.00 95.88 86 ILE A N 1
ATOM 692 C CA . ILE A 1 86 ? -8.126 -1.227 1.885 1.00 95.88 86 ILE A CA 1
ATOM 693 C C . ILE A 1 86 ? -8.341 -2.135 0.673 1.00 95.88 86 ILE A C 1
ATOM 695 O O . ILE A 1 86 ? -9.422 -2.700 0.526 1.00 95.88 86 ILE A O 1
ATOM 699 N N . ASN A 1 87 ? -7.320 -2.308 -0.167 1.00 93.69 87 ASN A N 1
ATOM 700 C CA . ASN A 1 87 ? -7.427 -3.155 -1.352 1.00 93.69 87 ASN A CA 1
ATOM 701 C C . ASN A 1 87 ? -7.689 -4.621 -0.989 1.00 93.69 87 ASN A C 1
ATOM 703 O O . ASN A 1 87 ? -8.530 -5.245 -1.626 1.00 93.69 87 ASN A O 1
ATOM 707 N N . ASP A 1 88 ? -7.040 -5.152 0.049 1.00 94.44 88 ASP A N 1
ATOM 708 C CA . ASP A 1 88 ? -7.251 -6.532 0.500 1.00 94.44 88 ASP A CA 1
ATOM 709 C C . ASP A 1 88 ? -8.690 -6.763 0.981 1.00 94.44 88 ASP A C 1
ATOM 711 O O . ASP A 1 88 ? -9.286 -7.801 0.696 1.00 94.44 88 ASP A O 1
ATOM 715 N N . ILE A 1 89 ? -9.261 -5.798 1.711 1.00 95.75 89 ILE A N 1
ATOM 716 C CA . ILE A 1 89 ? -10.658 -5.849 2.166 1.00 95.75 89 ILE A CA 1
ATOM 717 C C . ILE A 1 89 ? -11.601 -5.842 0.959 1.00 95.75 89 ILE A C 1
ATOM 719 O O . ILE A 1 89 ? -12.487 -6.691 0.868 1.00 95.75 89 ILE A O 1
ATOM 723 N N . LEU A 1 90 ? -11.392 -4.920 0.013 1.00 94.12 90 LEU A N 1
ATOM 724 C CA . LEU A 1 90 ? -12.214 -4.819 -1.195 1.00 94.12 90 LEU A CA 1
ATOM 725 C C . LEU A 1 90 ? -12.121 -6.081 -2.062 1.00 94.12 90 LEU A C 1
ATOM 727 O O . LEU A 1 90 ? -13.147 -6.571 -2.524 1.00 94.12 90 LEU A O 1
ATOM 731 N N . ALA A 1 91 ? -10.920 -6.637 -2.241 1.00 93.38 91 ALA A N 1
ATOM 732 C CA . ALA A 1 91 ? -10.702 -7.857 -3.013 1.00 93.38 91 ALA A CA 1
ATOM 733 C C . ALA A 1 91 ? -11.442 -9.057 -2.404 1.00 93.38 91 ALA A C 1
ATOM 735 O O . ALA A 1 91 ? -12.133 -9.776 -3.121 1.00 93.38 91 ALA A O 1
ATOM 736 N N . LYS A 1 92 ? -11.364 -9.233 -1.078 1.00 95.56 92 LYS A N 1
ATOM 737 C CA . LYS A 1 92 ? -12.084 -10.305 -0.370 1.00 95.56 92 LYS A CA 1
ATOM 738 C C . LYS A 1 92 ? -13.597 -10.181 -0.517 1.00 95.56 92 LYS A C 1
ATOM 740 O O . LYS A 1 92 ? -14.267 -11.176 -0.772 1.00 95.56 92 LYS A O 1
ATOM 745 N N . HIS A 1 93 ? -14.135 -8.969 -0.383 1.00 95.56 93 HIS A N 1
ATOM 746 C CA . HIS A 1 93 ? -15.568 -8.743 -0.560 1.00 95.56 93 HIS A CA 1
ATOM 747 C C . HIS A 1 93 ? -16.018 -8.979 -2.004 1.00 95.56 93 HIS A C 1
ATOM 749 O O . HIS A 1 93 ? -17.042 -9.623 -2.210 1.00 95.56 93 HIS A O 1
ATOM 755 N N . ALA A 1 94 ? -15.244 -8.532 -2.995 1.00 94.12 94 ALA A N 1
ATOM 756 C CA . ALA A 1 94 ? -15.546 -8.777 -4.402 1.00 94.12 94 ALA A CA 1
ATOM 757 C C . ALA A 1 94 ? -15.553 -10.279 -4.734 1.00 94.12 94 ALA A C 1
ATOM 759 O O . ALA A 1 94 ? -16.454 -10.742 -5.421 1.00 94.12 94 ALA A O 1
ATOM 760 N N . GLN A 1 95 ? -14.601 -11.048 -4.193 1.00 91.94 95 GLN A N 1
ATOM 761 C CA . GLN A 1 95 ? -14.557 -12.505 -4.359 1.00 91.94 95 GLN A CA 1
ATOM 762 C C . GLN A 1 95 ? -15.755 -13.216 -3.726 1.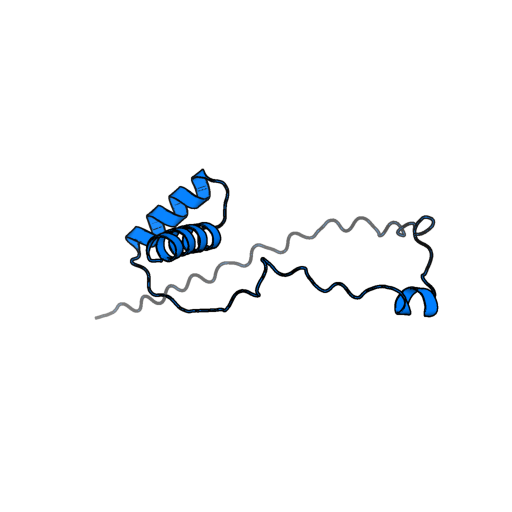00 91.94 95 GLN A C 1
ATOM 764 O O . GLN A 1 95 ? -16.198 -14.217 -4.262 1.00 91.94 95 GLN A O 1
ATOM 769 N N . SER A 1 96 ? -16.280 -12.711 -2.606 1.00 91.56 96 SER A N 1
ATOM 770 C CA . SER A 1 96 ? -17.466 -13.293 -1.960 1.00 91.56 96 SER A CA 1
ATOM 771 C C . SER A 1 96 ? -18.796 -12.952 -2.639 1.00 91.56 96 SER A C 1
ATOM 773 O O . SER A 1 96 ? -19.816 -13.530 -2.284 1.00 91.56 96 SER A O 1
ATOM 775 N N . MET A 1 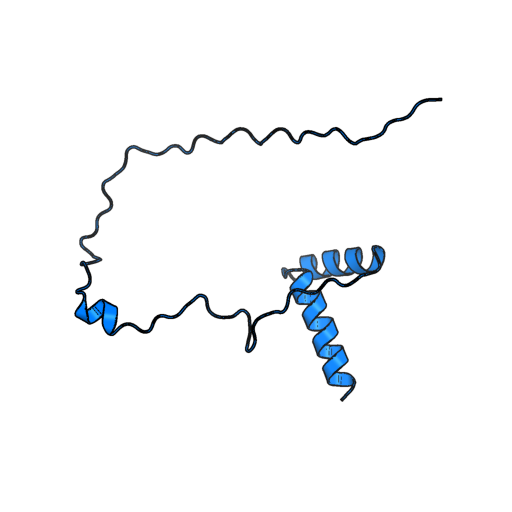97 ? -18.809 -11.965 -3.542 1.00 86.62 97 MET A N 1
ATOM 776 C CA . MET A 1 97 ? -20.011 -11.551 -4.281 1.00 86.62 97 MET A CA 1
ATOM 777 C C . MET A 1 97 ? -20.232 -12.359 -5.564 1.00 86.62 97 MET A C 1
ATOM 779 O O . MET A 1 97 ? -21.296 -12.237 -6.170 1.00 86.62 97 MET A O 1
ATOM 783 N N . VAL A 1 98 ? -19.224 -13.125 -5.982 1.00 63.84 98 VAL A N 1
ATOM 784 C CA . VAL A 1 98 ? -19.254 -14.050 -7.121 1.00 63.84 98 VAL A CA 1
ATOM 785 C C . VAL A 1 98 ? -19.548 -15.449 -6.600 1.00 63.84 98 VAL A C 1
ATOM 787 O O . VAL A 1 98 ? -20.364 -16.137 -7.247 1.00 63.84 98 VAL A O 1
#

Secondary structure (DSSP, 8-state):
-----------PPPP---------PPPP-TTSPPPPHHHHHHS----SPPSSSSPPPP------HHHHHHHHHHHHHTTS-HHHHHHHHHHHHHHHT-

Foldseek 3Di:
DDDDPPPPCPPDPPPPPPPCPPPDPPDDCVVPDDDDPVRVVPDDPDDPPAPDPDHDDDDDDDDDPVVLVVLCVVCVVVVHDSVVSVVVVVVVVVVVVD

Sequence (98 aa):
MSRLSASSVRGKQAAKRKRHIAKRHRIDFSDIPELSDEQLRAMRRVGRPPLGEYARHLIAIRVDPKVLAEVKKEAKRRDIGYQTLINDILAKHAQSMV

pLDDT: mean 80.63, std 16.83, range [42.06, 98.25]

Radius of gyration: 24.5 Å; chains: 1; bounding box: 58×55×42 Å